Protein AF-A0A535WZB5-F1 (afdb_monomer)

Solvent-accessible surface area (backbone atoms only — not comparable to full-atom values): 8513 Å² total; per-residue (Å²): 136,85,87,81,80,78,80,82,72,75,57,69,65,60,58,52,50,52,51,52,51,50,49,59,64,66,55,62,73,74,77,68,79,66,79,80,76,69,87,74,80,74,89,73,88,77,79,78,64,56,54,82,77,40,42,73,29,36,29,35,38,39,25,11,29,66,64,60,26,74,83,37,93,45,75,69,66,12,66,57,44,48,51,20,62,78,41,46,29,43,72,44,79,53,48,38,71,79,35,32,49,73,58,53,63,73,39,48,66,60,56,57,71,61,62,50,80,41,76,49,79,48,65,37,69,46,28,64,76,66,66,58,61,74,71,78,73,62,129

Sequence (139 aa):
MGSTAIPLRAPRVVTYLIWILLVVLSVGQPAAKGPAMAPSEVLGVHANADHARLHGKVYVALGDSISAGRYATAQDDTFPVLVAEKLGMNLDLVARSGARAGWGIQQLSVVQAAQPALVTIELGTNDVGFYTPPATFAA

Secondary structure (DSSP, 8-state):
-----------HHHHHHHHHHHHHHHSPPP---PPPPP------------HHHHTTSEEEEEESTTTTTTT-SSSTTSHHHHHHHHHT-EEEEEE-TT--HHHHHHTHHHHHHT--SEEEEE--HHHHHTT--GGGG--

pLDDT: mean 80.19, std 19.0, range [40.59, 98.38]

Nearest PDB structures (foldseek):
  1jrl-assembly1_A  TM=7.729E-01  e=5.413E-05  Escherichia coli
  1j00-assembly1_A  TM=7.759E-01  e=8.076E-05  Escherichia coli
  1ivn-assembly1_A  TM=7.750E-01  e=7.555E-05  Escherichia coli
  6lfc-assembly1_A  TM=7.550E-01  e=6.825E-04  Escherichia coli
  3bzw-assembly1_A  TM=6.797E-01  e=4.721E-03  Bacteroides thetaiotaomicron VPI-5482

Foldseek 3Di:
DDDDDDPPPPPVVVVVVVVVVVVVVVPPDPPDPPPDDDPPPPPDDPPPVVLVVAAAFEEEEAEECLQVQVPPPDPCRRPQNVVCVVSNYDYDYNYYHLDAVLVSVVCVVVVVVSVGPHYDYYHHPSCVVVVPDPVSVPD

Mean predicted aligned error: 14.65 Å

Structure (mmCIF, N/CA/C/O backbone):
data_AF-A0A535WZB5-F1
#
_entry.id   AF-A0A535WZB5-F1
#
loop_
_atom_site.group_PDB
_atom_site.id
_atom_site.type_symbol
_atom_site.label_atom_id
_atom_site.label_alt_id
_atom_site.label_comp_id
_atom_site.label_asym_id
_atom_site.label_entity_id
_atom_site.label_seq_id
_atom_site.pdbx_PDB_ins_code
_atom_site.Cartn_x
_atom_site.Cartn_y
_atom_site.Cartn_z
_atom_site.occupancy
_atom_site.B_iso_or_equiv
_atom_site.auth_seq_id
_atom_site.auth_comp_id
_atom_site.auth_asym_id
_atom_site.auth_atom_id
_atom_site.pdbx_PDB_model_num
ATOM 1 N N . MET A 1 1 ? 66.617 15.272 3.535 1.00 40.59 1 MET A N 1
ATOM 2 C CA . MET A 1 1 ? 66.124 16.540 2.948 1.00 40.59 1 MET A CA 1
ATOM 3 C C . MET A 1 1 ? 64.764 16.263 2.324 1.00 40.59 1 MET A C 1
ATOM 5 O O . MET A 1 1 ? 64.615 15.222 1.700 1.00 40.59 1 MET A O 1
ATOM 9 N N . GLY A 1 2 ? 63.764 17.079 2.666 1.00 43.28 2 GLY A N 1
ATOM 10 C CA . GLY A 1 2 ? 62.344 16.709 2.701 1.00 43.28 2 GLY A CA 1
ATOM 11 C C . GLY A 1 2 ? 61.629 16.586 1.354 1.00 43.28 2 GLY A C 1
ATOM 12 O O . GLY A 1 2 ? 61.955 17.275 0.394 1.00 43.28 2 GLY A O 1
ATOM 13 N N . SER A 1 3 ? 60.623 15.708 1.333 1.00 44.94 3 SER A N 1
ATOM 14 C CA . SER A 1 3 ? 59.652 15.563 0.250 1.00 44.94 3 SER A CA 1
ATOM 15 C C . SER A 1 3 ? 58.620 16.689 0.344 1.00 44.94 3 SER A C 1
ATOM 17 O O . SER A 1 3 ? 57.900 16.804 1.337 1.00 44.94 3 SER A O 1
ATOM 19 N N . THR A 1 4 ? 58.574 17.556 -0.662 1.00 47.50 4 THR A N 1
ATOM 20 C CA . THR A 1 4 ? 57.570 18.612 -0.803 1.00 47.50 4 THR A CA 1
ATOM 21 C C . THR A 1 4 ? 56.315 18.038 -1.456 1.00 47.50 4 THR A C 1
ATOM 23 O O . THR A 1 4 ? 56.227 17.916 -2.676 1.00 47.50 4 THR A O 1
ATOM 26 N N . ALA A 1 5 ? 55.311 17.702 -0.645 1.00 48.62 5 ALA A N 1
ATOM 27 C CA . ALA A 1 5 ? 53.960 17.474 -1.143 1.00 48.62 5 ALA A CA 1
ATOM 28 C C . ALA A 1 5 ? 53.377 18.813 -1.627 1.00 48.62 5 ALA A C 1
ATOM 30 O O . ALA A 1 5 ? 53.165 19.731 -0.834 1.00 48.62 5 ALA A O 1
ATOM 31 N N . ILE 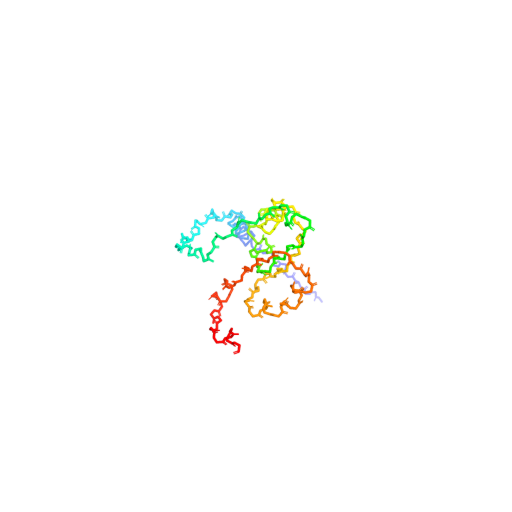A 1 6 ? 53.139 18.940 -2.933 1.00 49.91 6 ILE A N 1
ATOM 32 C CA . ILE A 1 6 ? 52.420 20.081 -3.506 1.00 49.91 6 ILE A CA 1
ATOM 33 C C . ILE A 1 6 ? 50.933 19.895 -3.177 1.00 49.91 6 ILE A C 1
ATOM 35 O O . ILE A 1 6 ? 50.348 18.898 -3.609 1.00 49.91 6 ILE A O 1
ATOM 39 N N . PRO A 1 7 ? 50.280 20.816 -2.448 1.00 51.12 7 PRO A N 1
ATOM 40 C CA . PRO A 1 7 ? 48.841 20.743 -2.271 1.00 51.12 7 PRO A CA 1
ATOM 41 C C . PRO A 1 7 ? 48.176 21.017 -3.625 1.00 51.12 7 PRO A C 1
ATOM 43 O O . PRO A 1 7 ? 48.243 22.135 -4.141 1.00 51.12 7 PRO A O 1
ATOM 46 N N . LEU A 1 8 ? 47.522 20.006 -4.207 1.00 50.53 8 LEU A N 1
ATOM 47 C CA . LEU A 1 8 ? 46.600 20.210 -5.322 1.00 50.53 8 LEU A CA 1
ATOM 48 C C . LEU A 1 8 ? 45.433 21.066 -4.814 1.00 50.53 8 LEU A C 1
ATOM 50 O O . LEU A 1 8 ? 44.439 20.564 -4.290 1.00 50.53 8 LEU A O 1
ATOM 54 N N . ARG A 1 9 ? 45.542 22.389 -4.960 1.00 58.59 9 ARG A N 1
ATOM 55 C CA . ARG A 1 9 ? 44.366 23.258 -4.934 1.00 58.59 9 ARG A CA 1
ATOM 56 C C . ARG A 1 9 ? 43.519 22.871 -6.135 1.00 58.59 9 ARG A C 1
ATOM 58 O O . ARG A 1 9 ? 43.917 23.129 -7.269 1.00 58.59 9 ARG A O 1
ATOM 65 N N . ALA A 1 10 ? 42.362 22.265 -5.882 1.00 56.31 10 ALA A N 1
ATOM 66 C CA . ALA A 1 10 ? 41.345 22.108 -6.908 1.00 56.31 10 ALA A CA 1
ATOM 67 C C . ALA A 1 10 ? 41.119 23.485 -7.568 1.00 56.31 10 ALA A C 1
ATOM 69 O O . ALA A 1 10 ? 40.923 24.478 -6.853 1.00 56.31 10 ALA A O 1
ATOM 70 N N . PRO A 1 11 ? 41.220 23.597 -8.904 1.00 62.00 11 PRO A N 1
ATOM 71 C CA . PRO A 1 11 ? 41.031 24.872 -9.573 1.00 62.00 11 PRO A CA 1
ATOM 72 C C . PRO A 1 11 ? 39.617 25.363 -9.264 1.00 62.00 11 PRO A C 1
ATOM 74 O O . PRO A 1 11 ? 38.665 24.592 -9.346 1.00 62.00 11 PRO A O 1
ATOM 77 N N . ARG A 1 12 ? 39.476 26.646 -8.904 1.00 64.31 12 ARG A N 1
ATOM 78 C CA . ARG A 1 12 ? 38.202 27.270 -8.487 1.00 64.31 12 ARG A CA 1
ATOM 79 C C . ARG A 1 12 ? 37.032 26.952 -9.431 1.00 64.31 12 ARG A C 1
ATOM 81 O O . ARG A 1 12 ? 35.897 26.840 -8.990 1.00 64.31 12 ARG A O 1
ATOM 88 N N . VAL A 1 13 ? 37.336 26.731 -10.710 1.00 65.88 13 VAL A N 1
ATOM 89 C CA . VAL A 1 13 ? 36.418 26.272 -11.761 1.00 65.88 13 VAL A CA 1
ATOM 90 C C . VAL A 1 13 ? 35.679 24.978 -11.389 1.00 65.88 13 VAL A C 1
ATOM 92 O O . VAL A 1 13 ? 34.469 24.904 -11.569 1.00 65.88 13 VAL A O 1
ATOM 95 N N . VAL A 1 14 ? 36.364 23.983 -10.818 1.00 66.62 14 VAL A N 1
ATOM 96 C CA . VAL A 1 14 ? 35.760 22.701 -10.403 1.00 66.62 14 VAL A CA 1
ATOM 97 C C . VAL A 1 14 ? 34.783 22.915 -9.252 1.00 66.62 14 VAL A C 1
ATOM 99 O O . VAL A 1 14 ? 33.701 22.337 -9.242 1.00 66.62 14 VAL A O 1
ATOM 102 N N . THR A 1 15 ? 35.116 23.805 -8.317 1.00 71.38 15 THR A N 1
ATOM 103 C CA . THR A 1 15 ? 34.210 24.184 -7.229 1.00 71.38 15 THR A CA 1
ATOM 104 C C . THR A 1 15 ? 32.946 24.844 -7.776 1.00 71.38 15 THR A C 1
ATOM 106 O O . THR A 1 15 ? 31.849 24.468 -7.377 1.00 71.38 15 THR A O 1
ATOM 109 N N . TYR A 1 16 ? 33.071 25.771 -8.728 1.00 74.94 16 TYR A N 1
ATOM 110 C CA . TYR A 1 16 ? 31.905 26.407 -9.346 1.00 74.94 16 TYR A CA 1
ATOM 111 C C . TYR A 1 16 ? 31.045 25.420 -10.143 1.00 74.94 16 TYR A C 1
ATOM 113 O O . TYR A 1 16 ? 29.825 25.495 -10.058 1.00 74.94 16 TYR A O 1
ATOM 121 N N . LEU A 1 17 ? 31.647 24.457 -10.847 1.00 78.00 17 LEU A N 1
ATOM 122 C CA . LEU A 1 17 ? 30.908 23.410 -11.562 1.00 78.00 17 LEU A CA 1
ATOM 123 C C . LEU A 1 17 ? 30.098 22.518 -10.616 1.00 78.00 17 LEU A C 1
ATOM 125 O O . LEU A 1 17 ? 28.947 22.210 -10.914 1.00 78.00 17 LEU A O 1
ATOM 129 N N . ILE A 1 18 ? 30.665 22.151 -9.464 1.00 78.12 18 ILE A N 1
ATOM 130 C CA . ILE A 1 18 ? 29.953 21.378 -8.437 1.00 78.12 18 ILE A CA 1
ATOM 131 C C . ILE A 1 18 ? 28.764 22.178 -7.896 1.00 78.12 18 ILE A C 1
ATOM 133 O O . ILE A 1 18 ? 27.666 21.639 -7.787 1.00 78.12 18 ILE A O 1
ATOM 137 N N . TRP A 1 19 ? 28.945 23.470 -7.612 1.00 78.31 19 TRP A N 1
ATOM 138 C CA . TRP A 1 19 ? 27.849 24.321 -7.142 1.00 78.31 19 TRP A CA 1
ATOM 139 C C . TRP A 1 19 ? 26.758 24.519 -8.194 1.00 78.31 19 TRP A C 1
ATOM 141 O O . TRP A 1 19 ? 25.580 24.447 -7.859 1.00 78.31 19 TRP A O 1
ATOM 151 N N . ILE A 1 20 ? 27.122 24.702 -9.465 1.00 78.94 20 ILE A N 1
ATOM 152 C CA . ILE A 1 20 ? 26.157 24.798 -10.569 1.00 78.94 20 ILE A CA 1
ATOM 153 C C . ILE A 1 20 ? 25.380 23.487 -10.711 1.00 78.94 20 ILE A C 1
ATOM 155 O O . ILE A 1 20 ? 24.159 23.517 -10.831 1.00 78.94 20 ILE A O 1
ATOM 159 N N . LEU A 1 21 ? 26.059 22.340 -10.638 1.00 76.19 21 LEU A N 1
ATOM 160 C CA . LEU A 1 21 ? 25.415 21.030 -10.700 1.00 76.19 21 LEU A CA 1
ATOM 161 C C . LEU A 1 21 ? 24.440 20.829 -9.534 1.00 76.19 21 LEU A C 1
ATOM 163 O O . LEU A 1 21 ? 23.317 20.389 -9.753 1.00 76.19 21 LEU A O 1
ATOM 167 N N . LEU A 1 22 ? 24.831 21.194 -8.312 1.00 76.56 22 LEU A N 1
ATOM 168 C CA . LEU A 1 22 ? 23.958 21.117 -7.139 1.00 76.56 22 LEU A CA 1
ATOM 169 C C . LEU A 1 22 ? 22.736 22.031 -7.272 1.00 76.56 22 LEU A C 1
ATOM 171 O O . LEU A 1 22 ? 21.632 21.606 -6.947 1.00 76.56 22 LEU A O 1
ATOM 175 N N . VAL A 1 23 ? 22.905 23.246 -7.801 1.00 75.31 23 VAL A N 1
ATOM 176 C CA . VAL A 1 23 ? 21.784 24.158 -8.065 1.00 75.31 23 VAL A CA 1
ATOM 177 C C . VAL A 1 23 ? 20.840 23.557 -9.106 1.00 75.31 23 VAL A C 1
ATOM 179 O O . VAL A 1 23 ? 19.642 23.483 -8.851 1.00 75.31 23 VAL A O 1
ATOM 182 N N . VAL A 1 24 ? 21.361 23.041 -10.223 1.00 71.50 24 VAL A N 1
ATOM 183 C CA . VAL A 1 24 ? 20.558 22.385 -11.272 1.00 71.50 24 VAL A CA 1
ATOM 184 C C . VAL A 1 24 ? 19.824 21.148 -10.743 1.00 71.50 24 VAL A C 1
ATOM 186 O O . VAL A 1 24 ? 18.682 20.921 -11.121 1.00 71.50 24 VAL A O 1
ATOM 189 N N . LEU A 1 25 ? 20.438 20.373 -9.846 1.00 68.19 25 LEU A N 1
ATOM 190 C CA . LEU A 1 25 ? 19.794 19.221 -9.205 1.00 68.19 25 LEU A CA 1
ATOM 191 C C . LEU A 1 25 ? 18.753 19.630 -8.148 1.00 68.19 25 LEU A C 1
ATOM 193 O O . LEU A 1 25 ? 17.780 18.909 -7.949 1.00 68.19 25 LEU A O 1
ATOM 197 N N . SER A 1 26 ? 18.946 20.769 -7.473 1.00 61.09 26 SER A N 1
ATOM 198 C CA . SER A 1 26 ? 18.022 21.289 -6.451 1.00 61.09 26 SER A CA 1
ATOM 199 C C . SER A 1 26 ? 16.805 22.006 -7.035 1.00 61.09 26 SER A C 1
ATOM 201 O O . SER A 1 26 ? 15.741 22.024 -6.416 1.00 61.09 26 SER A O 1
ATOM 203 N N . VAL A 1 27 ? 16.936 22.561 -8.244 1.00 64.31 27 VAL A N 1
ATOM 204 C CA . VAL A 1 27 ? 15.805 23.029 -9.044 1.00 64.31 27 VAL A CA 1
ATOM 205 C C . VAL A 1 27 ? 15.176 21.784 -9.659 1.00 64.31 27 VAL A C 1
ATOM 207 O O . VAL A 1 27 ? 15.443 21.420 -10.803 1.00 64.31 27 VAL A O 1
ATOM 210 N N . GLY A 1 28 ? 14.391 21.079 -8.841 1.00 50.66 28 GLY A N 1
ATOM 211 C CA . GLY A 1 28 ? 13.623 19.919 -9.269 1.00 50.66 28 GLY A CA 1
ATOM 212 C C . GLY A 1 28 ? 12.905 20.236 -10.576 1.00 50.66 28 GLY A C 1
ATOM 213 O O . GLY A 1 28 ? 12.287 21.293 -10.716 1.00 50.66 28 GLY A O 1
ATOM 214 N N . GLN A 1 29 ? 13.032 19.337 -11.554 1.00 53.81 29 GLN A N 1
ATOM 215 C CA . GLN A 1 29 ? 12.249 19.419 -12.782 1.00 53.81 29 GLN A CA 1
ATOM 216 C C . GLN A 1 29 ? 10.781 19.629 -12.376 1.00 53.81 29 GLN A C 1
ATOM 218 O O . GLN A 1 29 ? 10.307 18.876 -11.516 1.00 53.81 29 GLN A O 1
ATOM 223 N N . PRO A 1 30 ? 10.058 20.625 -12.929 1.00 53.06 30 PRO A N 1
ATOM 224 C CA . PRO A 1 30 ? 8.619 20.692 -12.719 1.00 53.06 30 PRO A CA 1
ATOM 225 C C . PRO A 1 30 ? 8.081 19.320 -13.093 1.00 53.06 30 PRO A C 1
ATOM 227 O O . PRO A 1 30 ? 8.419 18.840 -14.176 1.00 53.06 30 PRO A O 1
ATOM 230 N N . ALA A 1 31 ? 7.365 18.671 -12.167 1.00 50.50 31 ALA A N 1
ATOM 231 C CA . ALA A 1 31 ? 6.891 17.304 -12.331 1.00 50.50 31 ALA A CA 1
ATOM 232 C C . ALA A 1 31 ? 6.322 17.171 -13.742 1.00 50.50 31 ALA A C 1
ATOM 234 O O . ALA A 1 31 ? 5.278 17.752 -14.052 1.00 50.50 31 ALA A O 1
ATOM 235 N N . ALA A 1 32 ? 7.072 16.506 -14.628 1.00 48.38 32 ALA A N 1
ATOM 236 C CA . ALA A 1 32 ? 6.606 16.271 -15.976 1.00 48.38 32 ALA A CA 1
ATOM 237 C C . ALA A 1 32 ? 5.268 15.571 -15.787 1.00 48.38 32 ALA A C 1
ATOM 239 O O . ALA A 1 32 ? 5.212 14.578 -15.057 1.00 48.38 32 ALA A O 1
ATOM 240 N N . LYS A 1 33 ? 4.190 16.146 -16.339 1.00 46.38 33 LYS A N 1
ATOM 241 C CA . LYS A 1 33 ? 2.874 15.504 -16.333 1.00 46.38 33 LYS A CA 1
ATOM 242 C C . LYS A 1 33 ? 3.124 14.058 -16.736 1.00 46.38 33 LYS A C 1
ATOM 244 O O . LYS A 1 33 ? 3.587 13.818 -17.852 1.00 46.38 33 LYS A O 1
ATOM 249 N N . GLY A 1 34 ? 2.923 13.141 -15.789 1.00 51.91 34 GLY A N 1
ATOM 250 C CA . GLY A 1 34 ? 3.124 11.724 -16.036 1.00 51.91 34 GLY A CA 1
ATOM 251 C C . GLY A 1 34 ? 2.322 11.320 -17.274 1.00 51.91 34 GLY A C 1
ATOM 252 O O . GLY A 1 34 ? 1.342 12.003 -17.605 1.00 51.91 34 GLY A O 1
ATOM 253 N N . PRO A 1 35 ? 2.736 10.263 -17.990 1.00 52.31 35 PRO A N 1
ATOM 254 C CA . PRO A 1 35 ? 1.964 9.765 -19.120 1.00 52.31 35 PRO A CA 1
ATOM 255 C C . PRO A 1 35 ? 0.496 9.649 -18.703 1.00 52.31 35 PRO A C 1
ATOM 257 O O . PRO A 1 35 ? 0.197 9.141 -17.620 1.00 52.31 35 PRO A O 1
ATOM 260 N N . ALA A 1 36 ? -0.403 10.198 -19.525 1.00 56.19 36 ALA A N 1
ATOM 261 C CA . ALA A 1 36 ? -1.834 10.094 -19.285 1.00 56.19 36 ALA A CA 1
ATOM 262 C C . ALA A 1 36 ? -2.153 8.613 -19.071 1.00 56.19 36 ALA A C 1
ATOM 264 O O . ALA A 1 36 ? -1.825 7.793 -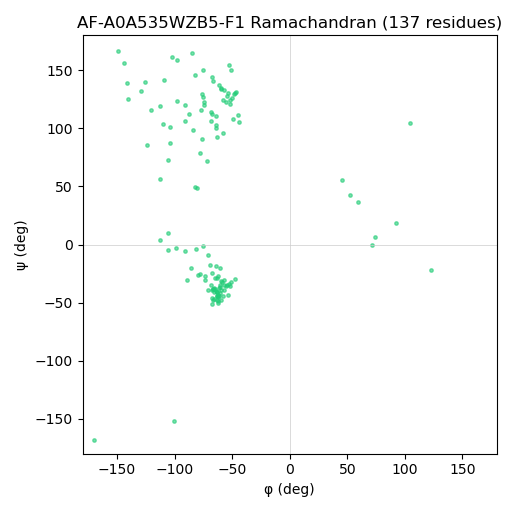19.932 1.00 56.19 36 ALA A O 1
ATOM 265 N N . MET A 1 37 ? -2.705 8.272 -17.901 1.00 50.09 37 MET A N 1
ATOM 266 C CA . MET A 1 37 ? -3.042 6.885 -17.605 1.00 50.09 37 MET A CA 1
ATOM 267 C C . MET A 1 37 ? -3.931 6.372 -18.738 1.00 50.09 37 MET A C 1
ATOM 269 O O . MET A 1 37 ? -4.919 7.022 -19.092 1.00 50.09 37 MET A O 1
ATOM 273 N N . ALA A 1 38 ? -3.557 5.234 -19.329 1.00 55.91 38 ALA A N 1
ATOM 274 C CA . ALA A 1 38 ? -4.462 4.498 -20.202 1.00 55.91 38 ALA A CA 1
ATOM 275 C C . ALA A 1 38 ? -5.794 4.302 -19.455 1.00 55.91 38 ALA A C 1
ATOM 277 O O . ALA A 1 38 ? -5.763 4.258 -18.221 1.00 55.91 38 ALA A O 1
ATOM 278 N N . PRO A 1 39 ? -6.946 4.214 -20.150 1.00 50.19 39 PRO A N 1
ATOM 279 C CA . PRO A 1 39 ? -8.235 4.020 -19.498 1.00 50.19 39 PRO A CA 1
ATOM 280 C C . PRO A 1 39 ? -8.108 2.855 -18.520 1.00 50.19 39 PRO A C 1
ATOM 282 O O . PRO A 1 39 ? -7.914 1.713 -18.931 1.00 50.19 39 PRO A O 1
ATOM 285 N N . SER A 1 40 ? -8.101 3.161 -17.226 1.00 56.47 40 SER A N 1
ATOM 286 C CA . SER A 1 40 ? -7.988 2.150 -16.191 1.00 56.47 40 SER A CA 1
ATOM 287 C C . SER A 1 40 ? -9.285 1.367 -16.243 1.00 56.47 40 SER A C 1
ATOM 289 O O . SER A 1 40 ? -10.338 1.894 -15.878 1.00 56.47 40 SER A O 1
ATOM 291 N N . GLU A 1 41 ? -9.229 0.146 -16.761 1.00 41.31 41 GLU A N 1
ATOM 292 C CA . GLU A 1 41 ? -10.330 -0.791 -16.637 1.00 41.31 41 GLU A CA 1
ATOM 293 C C . GLU A 1 41 ? -10.488 -1.082 -15.146 1.00 41.31 41 GLU A C 1
ATOM 295 O O . GLU A 1 41 ? -9.696 -1.797 -14.531 1.00 41.31 41 GLU A O 1
ATOM 300 N N . VAL A 1 42 ? -11.468 -0.429 -14.525 1.00 52.94 42 VAL A N 1
ATOM 301 C CA . VAL A 1 42 ? -11.809 -0.691 -13.133 1.00 52.94 42 VAL A CA 1
ATOM 302 C C . VAL A 1 42 ? -12.578 -2.005 -13.116 1.00 52.94 42 VAL A C 1
ATOM 304 O O . VAL A 1 42 ? -13.797 -2.034 -13.287 1.00 52.94 42 VAL A O 1
ATOM 307 N N . LEU A 1 43 ? -11.844 -3.105 -12.951 1.00 50.16 43 LEU A N 1
ATOM 308 C CA . LEU A 1 43 ? -12.376 -4.460 -12.823 1.00 50.16 43 LEU A CA 1
ATOM 309 C C . LEU A 1 43 ? -13.064 -4.624 -11.454 1.00 50.16 43 LEU A C 1
ATOM 311 O O . LEU A 1 43 ? -12.552 -5.275 -10.549 1.00 50.16 43 LEU A O 1
ATOM 315 N N . GLY A 1 44 ? -14.232 -3.994 -11.306 1.00 45.78 44 GLY A N 1
ATOM 316 C CA . GLY A 1 44 ? -15.129 -4.130 -10.159 1.00 45.78 44 GLY A CA 1
ATOM 317 C C . GLY A 1 44 ? -15.105 -2.946 -9.190 1.00 45.78 44 GLY A C 1
ATOM 318 O O . GLY A 1 44 ? -14.223 -2.829 -8.346 1.00 45.78 44 GLY A O 1
ATOM 319 N N . VAL A 1 45 ? -16.147 -2.109 -9.231 1.00 45.72 45 VAL A N 1
ATOM 320 C CA . VAL A 1 45 ? -16.502 -1.217 -8.114 1.00 45.72 45 VAL A CA 1
ATOM 321 C C . VAL A 1 45 ? -17.707 -1.813 -7.399 1.00 45.72 45 VAL A C 1
ATOM 323 O O . VAL A 1 45 ? -18.853 -1.477 -7.675 1.00 45.72 45 VAL A O 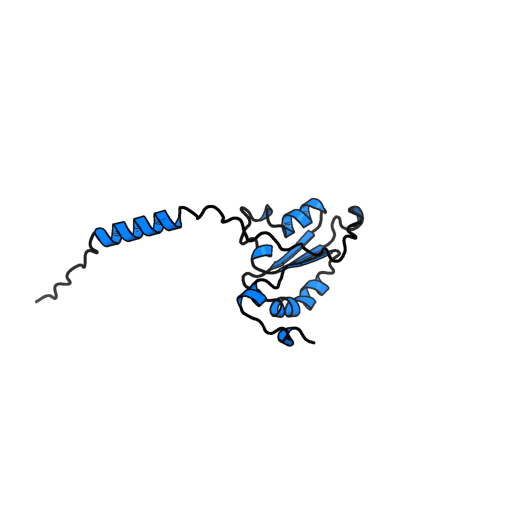1
ATOM 326 N N . HIS A 1 46 ? -17.441 -2.696 -6.443 1.00 45.47 46 HIS A N 1
ATOM 327 C CA . HIS A 1 46 ? -18.379 -2.978 -5.359 1.00 45.47 46 HIS A CA 1
ATOM 328 C C . HIS A 1 46 ? -17.788 -2.478 -4.043 1.00 45.47 46 HIS A C 1
ATOM 330 O O . HIS A 1 46 ? -17.662 -3.211 -3.071 1.00 45.47 46 HIS A O 1
ATOM 336 N N . ALA A 1 47 ? -17.451 -1.189 -3.995 1.00 50.25 47 ALA A N 1
ATOM 337 C CA . ALA A 1 47 ? -17.148 -0.501 -2.747 1.00 50.25 47 ALA A CA 1
ATOM 338 C C . ALA A 1 47 ? -18.446 -0.055 -2.048 1.00 50.25 47 ALA A C 1
ATOM 340 O O . ALA A 1 47 ? -18.559 1.077 -1.599 1.00 50.25 47 ALA A O 1
ATOM 341 N N . ASN A 1 48 ? -19.421 -0.960 -1.903 1.00 46.31 48 ASN A N 1
ATOM 342 C CA . ASN A 1 48 ? -20.394 -0.857 -0.808 1.00 46.31 48 ASN A CA 1
ATOM 343 C C . ASN A 1 48 ? -19.724 -1.417 0.458 1.00 46.31 48 ASN A C 1
ATOM 345 O O . ASN A 1 48 ? -20.245 -2.303 1.136 1.00 46.31 48 ASN A O 1
ATOM 349 N N . ALA A 1 49 ? -18.497 -0.955 0.716 1.00 55.56 49 ALA A N 1
ATOM 350 C CA . ALA A 1 49 ? -17.803 -1.222 1.951 1.00 55.56 49 ALA A CA 1
ATOM 351 C C . ALA A 1 49 ? -18.643 -0.552 3.025 1.00 55.56 49 ALA A C 1
ATOM 353 O O . ALA A 1 49 ? -18.684 0.668 3.128 1.00 55.56 49 ALA A O 1
ATOM 354 N N . ASP A 1 50 ? -19.403 -1.357 3.749 1.00 69.69 50 ASP A N 1
ATOM 355 C CA . ASP A 1 50 ? -20.180 -0.922 4.891 1.00 69.69 50 ASP A CA 1
ATOM 356 C C . ASP A 1 50 ? -19.158 -0.310 5.867 1.00 69.69 50 ASP A C 1
ATOM 358 O O . ASP A 1 50 ? -18.439 -1.047 6.537 1.00 69.69 50 ASP A O 1
ATOM 362 N N . HIS A 1 51 ? -18.969 1.020 5.846 1.00 70.75 51 HIS A N 1
ATOM 363 C CA . HIS A 1 51 ? -17.869 1.713 6.545 1.00 70.75 51 HIS A CA 1
ATOM 364 C C . HIS A 1 51 ? -17.815 1.287 8.023 1.00 70.75 51 HIS A C 1
ATOM 366 O O . HIS A 1 51 ? -16.742 1.080 8.586 1.00 70.75 51 HIS A O 1
ATOM 372 N N . ALA A 1 52 ? -18.987 1.049 8.620 1.00 75.06 52 ALA A N 1
ATOM 373 C CA . ALA A 1 52 ? -19.138 0.524 9.972 1.00 75.06 52 ALA A CA 1
ATOM 374 C C . ALA A 1 52 ? -18.500 -0.865 10.186 1.00 75.06 52 ALA A C 1
ATOM 376 O O . ALA A 1 52 ? -18.030 -1.156 11.282 1.00 75.06 52 ALA A O 1
ATOM 377 N N . ARG A 1 53 ? -18.461 -1.731 9.164 1.00 84.81 53 ARG A N 1
ATOM 378 C CA . ARG A 1 53 ? -17.825 -3.059 9.229 1.00 84.81 53 ARG A CA 1
ATOM 379 C C . ARG A 1 53 ? -16.305 -3.006 9.108 1.00 84.81 53 ARG A C 1
ATOM 381 O O . ARG A 1 53 ? -15.650 -3.932 9.583 1.00 84.81 53 ARG A O 1
ATOM 388 N N . LEU A 1 54 ? -15.760 -1.972 8.464 1.00 90.62 54 LEU A N 1
ATOM 389 C CA . LEU A 1 54 ? -14.316 -1.805 8.278 1.00 90.62 54 LEU A CA 1
ATOM 390 C C . LEU A 1 54 ? -13.658 -1.029 9.418 1.00 90.62 54 LEU A C 1
ATOM 392 O O . LEU A 1 54 ? -12.508 -1.308 9.748 1.00 90.62 54 LEU A O 1
ATOM 396 N N . HIS A 1 55 ? -14.381 -0.107 10.052 1.00 94.00 55 HIS A N 1
ATOM 397 C CA . HIS A 1 55 ? -13.848 0.704 11.140 1.00 94.00 55 HIS A CA 1
ATOM 398 C C . HIS A 1 55 ? -13.225 -0.155 12.260 1.00 94.00 55 HIS A C 1
ATOM 400 O O . HIS A 1 55 ? -13.820 -1.115 12.755 1.00 94.00 55 HIS A O 1
ATOM 406 N N . GLY A 1 56 ? -12.004 0.189 12.667 1.00 94.88 56 GLY A N 1
ATOM 407 C CA . GLY A 1 56 ? -11.197 -0.514 13.665 1.00 94.88 56 GLY A CA 1
ATOM 408 C C . GLY A 1 56 ? -10.632 -1.866 13.212 1.00 94.88 56 GLY A C 1
ATOM 409 O O . GLY A 1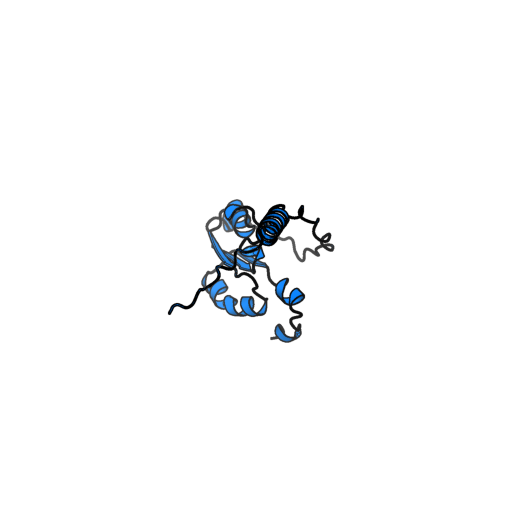 56 ? -9.942 -2.522 13.995 1.00 94.88 56 GLY A O 1
ATOM 410 N N . LYS A 1 57 ? -10.907 -2.322 11.983 1.00 96.88 57 LYS A N 1
ATOM 411 C CA . LYS A 1 57 ? -10.331 -3.557 11.428 1.00 96.88 57 LYS A CA 1
ATOM 412 C C . LYS A 1 57 ? -8.958 -3.307 10.812 1.00 96.88 57 LYS A C 1
ATOM 414 O O . LYS A 1 57 ? -8.573 -2.169 10.559 1.00 96.88 57 LYS A O 1
ATOM 419 N N . VAL A 1 58 ? -8.227 -4.394 10.574 1.00 97.62 58 VAL A N 1
ATOM 420 C CA . VAL A 1 58 ? -6.910 -4.358 9.934 1.00 97.62 58 VAL A CA 1
ATOM 421 C C . VAL A 1 58 ? -7.069 -4.147 8.429 1.00 97.62 58 VAL A C 1
ATOM 423 O O . VAL A 1 58 ? -7.832 -4.858 7.767 1.00 97.62 58 VAL A O 1
ATOM 426 N N . TYR A 1 59 ? -6.336 -3.176 7.902 1.00 97.62 59 TYR A N 1
ATOM 427 C CA . TYR A 1 59 ? -6.121 -2.949 6.481 1.00 97.62 59 TYR A CA 1
ATOM 428 C C . TYR A 1 59 ? -4.652 -3.223 6.175 1.00 97.62 59 TYR A C 1
ATOM 430 O O . TYR A 1 59 ? -3.784 -2.544 6.713 1.00 97.62 59 TYR A O 1
ATOM 438 N N . VAL A 1 60 ? -4.376 -4.193 5.305 1.00 98.31 60 VAL A N 1
ATOM 439 C CA . VAL A 1 60 ? -3.010 -4.461 4.844 1.00 98.31 60 VAL A CA 1
ATOM 440 C C . VAL A 1 60 ? -2.774 -3.792 3.493 1.00 98.31 60 VAL A C 1
ATOM 442 O O . VAL A 1 60 ? -3.472 -4.077 2.518 1.00 98.31 60 VAL A O 1
ATOM 445 N N . ALA A 1 61 ? -1.752 -2.946 3.412 1.00 98.06 61 ALA A N 1
ATOM 446 C CA . ALA A 1 61 ? -1.278 -2.387 2.153 1.00 98.06 61 ALA A CA 1
ATOM 447 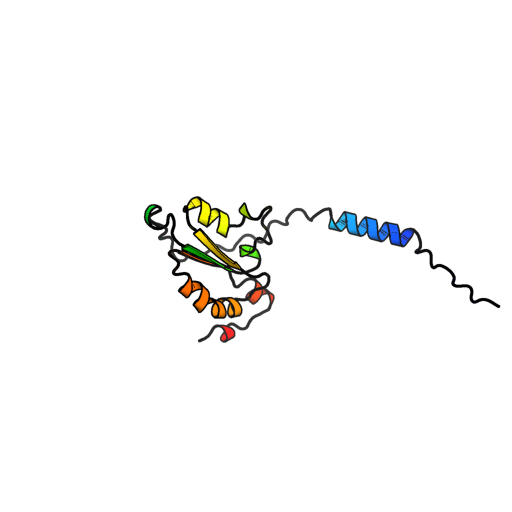C C . ALA A 1 61 ? 0.016 -3.088 1.734 1.00 98.06 61 ALA A C 1
ATOM 449 O O . ALA A 1 61 ? 1.090 -2.796 2.262 1.00 98.06 61 ALA A O 1
ATOM 450 N N . LEU A 1 62 ? -0.092 -4.023 0.788 1.00 98.38 62 LEU A N 1
ATOM 451 C CA . LEU A 1 62 ? 1.049 -4.711 0.192 1.00 98.38 62 LEU A CA 1
ATOM 452 C C . LEU A 1 62 ? 1.515 -3.940 -1.045 1.00 98.38 62 LEU A C 1
ATOM 454 O O . LEU A 1 62 ? 0.754 -3.821 -2.006 1.00 98.38 62 LEU A O 1
ATOM 458 N N . GLY A 1 63 ? 2.760 -3.465 -1.078 1.00 97.75 63 GLY A N 1
ATOM 459 C CA . GLY A 1 63 ? 3.212 -2.757 -2.275 1.00 97.75 63 GLY A CA 1
ATOM 460 C C . GLY A 1 63 ? 4.689 -2.425 -2.399 1.00 97.75 63 GLY A C 1
ATOM 461 O O . GLY A 1 63 ? 5.539 -2.950 -1.673 1.00 97.75 63 GLY A O 1
ATOM 462 N N . ASP A 1 64 ? 5.005 -1.575 -3.376 1.00 97.50 64 ASP A N 1
ATOM 463 C CA . ASP A 1 64 ? 6.374 -1.161 -3.666 1.00 97.50 64 ASP A CA 1
ATOM 464 C C . ASP A 1 64 ? 6.729 0.221 -3.091 1.00 97.50 64 ASP A C 1
ATOM 466 O O . ASP A 1 64 ? 6.243 0.649 -2.044 1.00 97.50 64 ASP A O 1
ATOM 470 N N . SER A 1 65 ? 7.658 0.908 -3.745 1.00 96.69 65 SER A N 1
ATOM 471 C CA . SER A 1 65 ? 8.020 2.290 -3.476 1.00 96.69 65 SER A CA 1
ATOM 472 C C . SER A 1 65 ? 6.850 3.278 -3.470 1.00 96.69 65 SER A C 1
ATOM 474 O O . SER A 1 65 ? 6.910 4.234 -2.699 1.00 96.69 65 SER A O 1
ATOM 476 N N . ILE A 1 66 ? 5.814 3.093 -4.295 1.00 95.50 66 ILE A N 1
ATOM 477 C CA . ILE A 1 66 ? 4.661 4.006 -4.330 1.00 95.50 66 ILE A CA 1
ATOM 478 C C . ILE A 1 66 ? 3.891 3.896 -3.010 1.00 95.50 66 ILE A C 1
ATOM 480 O O . ILE A 1 66 ? 3.704 4.906 -2.329 1.00 95.50 66 ILE A O 1
ATOM 484 N N . SER A 1 67 ? 3.554 2.674 -2.593 1.00 96.88 67 SER A N 1
ATOM 485 C CA . 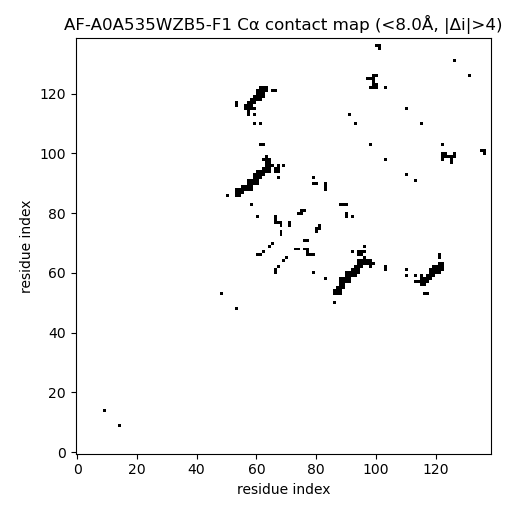SER A 1 67 ? 2.958 2.395 -1.278 1.00 96.88 67 SER A CA 1
ATOM 486 C C . SER A 1 67 ? 3.849 2.812 -0.104 1.00 96.88 67 SER A C 1
ATOM 488 O O . SER A 1 67 ? 3.348 3.284 0.912 1.00 96.88 67 SER A O 1
ATOM 490 N N . ALA A 1 68 ? 5.174 2.693 -0.248 1.00 95.75 68 ALA A N 1
ATOM 491 C CA . ALA A 1 68 ? 6.150 3.136 0.751 1.00 95.75 68 ALA A CA 1
ATOM 492 C C . ALA A 1 68 ? 6.349 4.666 0.801 1.00 95.75 68 ALA A C 1
ATOM 494 O O . ALA A 1 68 ? 7.151 5.142 1.600 1.00 95.75 68 ALA A O 1
ATOM 495 N N . GLY A 1 69 ? 5.658 5.433 -0.050 1.00 95.12 69 GLY A N 1
ATOM 496 C CA . GLY A 1 69 ? 5.640 6.895 0.004 1.00 95.12 69 GLY A CA 1
ATOM 497 C C . GLY A 1 69 ? 6.677 7.617 -0.851 1.00 95.12 69 GLY A C 1
ATOM 498 O O . GLY A 1 69 ? 6.903 8.803 -0.643 1.00 95.12 69 GLY A O 1
ATOM 499 N N . ARG A 1 70 ? 7.276 6.966 -1.858 1.00 92.88 70 ARG A N 1
ATOM 500 C CA . ARG A 1 70 ? 8.300 7.572 -2.740 1.00 92.88 70 ARG A CA 1
ATOM 501 C C . ARG A 1 70 ? 7.893 8.918 -3.353 1.00 92.88 70 ARG A C 1
ATOM 503 O O . ARG A 1 70 ? 8.766 9.741 -3.616 1.00 92.88 70 ARG A O 1
ATOM 510 N N . TYR A 1 71 ? 6.605 9.107 -3.630 1.00 90.75 71 TYR A N 1
ATOM 511 C CA . TYR A 1 71 ? 6.070 10.306 -4.284 1.00 90.75 71 TYR A CA 1
ATOM 512 C C . TYR A 1 71 ? 5.179 11.155 -3.374 1.00 90.75 71 TYR A C 1
ATOM 514 O O . TYR A 1 71 ? 4.600 12.133 -3.842 1.00 90.75 71 TYR A O 1
ATOM 522 N N . ALA A 1 72 ? 5.047 10.782 -2.102 1.00 90.50 72 ALA A N 1
ATOM 523 C CA . ALA A 1 72 ? 4.281 11.560 -1.146 1.00 90.50 72 ALA A CA 1
ATOM 524 C C . ALA A 1 72 ? 5.136 12.711 -0.598 1.00 90.50 72 ALA A C 1
ATOM 526 O O . ALA A 1 72 ? 6.351 12.584 -0.437 1.00 90.50 72 ALA A O 1
ATOM 527 N N . THR A 1 73 ? 4.500 13.847 -0.325 1.00 89.94 73 THR A N 1
ATOM 528 C CA . THR A 1 73 ? 5.137 15.009 0.311 1.00 89.94 73 THR A CA 1
ATOM 529 C C . THR A 1 73 ? 5.389 14.793 1.799 1.00 89.94 73 THR A C 1
ATOM 531 O O . THR A 1 73 ? 6.337 15.358 2.344 1.00 89.94 73 THR A O 1
ATOM 534 N N . ALA A 1 74 ? 4.579 13.945 2.429 1.00 90.00 74 ALA A N 1
ATOM 535 C CA . ALA A 1 74 ? 4.714 13.496 3.804 1.00 90.00 74 ALA A CA 1
ATOM 536 C C . ALA A 1 74 ? 4.167 12.061 3.953 1.00 90.00 74 ALA A C 1
ATOM 538 O O . ALA A 1 74 ? 3.531 11.523 3.046 1.00 90.00 74 ALA A O 1
ATOM 539 N N . GLN A 1 75 ? 4.466 11.400 5.073 1.00 84.25 75 GLN A N 1
ATOM 540 C CA . GLN A 1 75 ? 4.100 9.992 5.282 1.00 84.25 75 GLN A CA 1
ATOM 541 C C . GLN A 1 75 ? 2.580 9.792 5.415 1.00 84.25 75 GLN A C 1
ATOM 543 O O . GLN A 1 75 ? 2.036 8.782 4.964 1.00 84.25 75 GLN A O 1
ATOM 54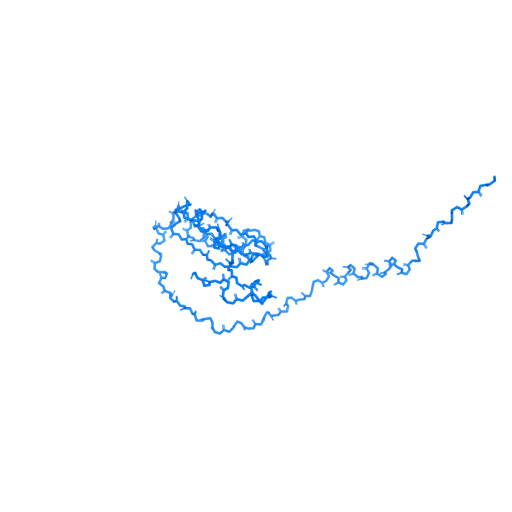8 N N . ASP A 1 76 ? 1.904 10.759 6.023 1.00 90.31 76 ASP A N 1
ATOM 549 C CA . ASP A 1 76 ? 0.451 10.853 6.165 1.00 90.31 76 ASP A CA 1
ATOM 550 C C . ASP A 1 76 ? -0.269 11.078 4.827 1.00 90.31 76 ASP A C 1
ATOM 552 O O . ASP A 1 76 ? -1.396 10.627 4.649 1.00 90.31 76 ASP A O 1
ATOM 556 N N . ASP A 1 77 ? 0.420 11.639 3.832 1.00 90.75 77 ASP A N 1
ATOM 557 C CA . ASP A 1 77 ? -0.116 11.815 2.476 1.00 90.75 77 ASP A CA 1
ATOM 558 C C . ASP A 1 77 ? -0.032 10.546 1.608 1.00 90.75 77 ASP A C 1
ATOM 560 O O . ASP A 1 77 ? -0.477 10.534 0.454 1.00 90.75 77 ASP A O 1
ATOM 564 N N . THR A 1 78 ? 0.565 9.460 2.109 1.00 94.62 78 THR A N 1
ATOM 565 C CA . THR A 1 78 ? 0.616 8.208 1.347 1.00 94.62 78 THR A CA 1
ATOM 566 C C . THR A 1 78 ? -0.785 7.623 1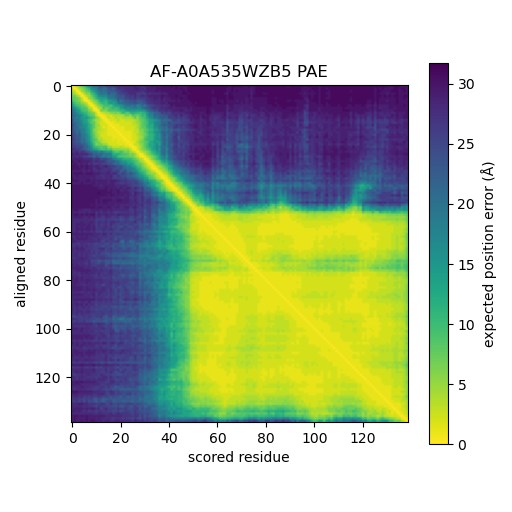.184 1.00 94.62 78 THR A C 1
ATOM 568 O O . THR A 1 78 ? -1.597 7.627 2.111 1.00 94.62 78 THR A O 1
ATOM 571 N N . PHE A 1 79 ? -1.090 7.065 0.006 1.00 94.88 79 PHE A N 1
ATOM 572 C CA . PHE A 1 79 ? -2.424 6.509 -0.239 1.00 94.88 79 PHE A CA 1
ATOM 573 C C . PHE A 1 79 ? -2.849 5.443 0.796 1.00 94.88 79 PHE A C 1
ATOM 575 O O . PHE A 1 79 ? -4.032 5.437 1.141 1.00 94.88 79 PHE A O 1
ATOM 582 N N . PRO A 1 80 ? -1.964 4.569 1.337 1.00 97.38 80 PRO A N 1
ATOM 583 C CA . PRO A 1 80 ? -2.368 3.623 2.369 1.00 97.38 80 PRO A CA 1
ATOM 584 C C . PRO A 1 80 ? -2.812 4.320 3.652 1.00 97.38 80 PRO A C 1
ATOM 586 O O . PRO A 1 80 ? -3.813 3.919 4.241 1.00 97.38 80 PRO A O 1
ATOM 589 N N . VAL A 1 81 ? -2.126 5.390 4.062 1.00 96.94 81 VAL A N 1
ATOM 590 C CA . VAL A 1 81 ? -2.530 6.159 5.244 1.00 96.94 81 VAL A CA 1
ATOM 591 C C . VAL A 1 81 ? -3.873 6.838 4.994 1.00 96.94 81 VAL A C 1
ATOM 593 O O . VAL A 1 81 ? -4.801 6.640 5.773 1.00 96.94 81 VAL A O 1
ATOM 596 N N . LEU A 1 82 ? -4.047 7.498 3.848 1.00 95.38 82 LEU A N 1
ATOM 597 C CA . LEU A 1 82 ? -5.311 8.154 3.503 1.00 95.38 82 LEU A CA 1
ATOM 598 C C . LEU A 1 82 ? -6.498 7.179 3.421 1.00 95.38 82 LEU A C 1
ATOM 600 O O . LEU A 1 82 ? -7.615 7.532 3.800 1.00 95.38 82 LEU A O 1
ATOM 604 N N . VAL A 1 83 ? -6.292 5.956 2.921 1.00 94.62 83 VAL A N 1
ATOM 605 C CA . VAL A 1 83 ? -7.331 4.911 2.909 1.00 94.62 83 VAL A CA 1
ATOM 606 C C . VAL A 1 83 ? -7.659 4.466 4.333 1.00 94.62 83 VAL A C 1
ATOM 608 O O . VAL A 1 83 ? -8.838 4.388 4.683 1.00 94.62 83 VAL A O 1
ATOM 611 N N . ALA A 1 84 ? -6.641 4.211 5.159 1.00 96.06 84 ALA A N 1
ATOM 612 C CA . ALA A 1 84 ? -6.830 3.807 6.547 1.00 96.06 84 ALA A CA 1
ATOM 613 C C . ALA A 1 84 ? -7.596 4.870 7.342 1.00 96.06 84 ALA A C 1
ATOM 615 O O . ALA A 1 84 ? -8.589 4.551 7.990 1.00 96.06 84 ALA A O 1
ATOM 616 N N . GLU A 1 85 ? -7.205 6.138 7.225 1.00 94.75 85 GLU A N 1
ATOM 617 C CA . GLU A 1 85 ? -7.850 7.260 7.909 1.00 94.75 85 GLU A CA 1
ATOM 618 C C . GLU A 1 85 ? -9.305 7.440 7.475 1.00 94.75 85 GLU A C 1
ATOM 620 O O . GLU A 1 85 ? -10.200 7.516 8.317 1.00 94.75 85 GLU A O 1
ATOM 625 N N . LYS A 1 86 ? -9.579 7.443 6.164 1.00 92.69 86 LYS A N 1
ATOM 626 C CA . LYS A 1 86 ? -10.943 7.636 5.641 1.00 92.69 86 LYS A CA 1
ATOM 627 C C . LYS A 1 86 ? -11.906 6.515 6.022 1.00 92.69 86 LYS A C 1
ATOM 629 O O . LYS A 1 86 ? -13.111 6.754 6.112 1.00 92.69 86 LYS A O 1
ATOM 634 N N . LEU A 1 87 ? -11.394 5.303 6.218 1.00 93.00 87 LEU A N 1
ATOM 635 C CA . LEU A 1 87 ? -12.180 4.132 6.608 1.00 93.00 87 LEU A CA 1
ATOM 636 C C . LEU A 1 87 ? -12.109 3.843 8.119 1.00 93.00 87 LEU A C 1
ATOM 638 O O . LEU A 1 87 ? -12.772 2.919 8.592 1.00 93.00 87 LEU A O 1
ATOM 642 N N . GLY A 1 88 ? -11.327 4.619 8.876 1.00 94.75 88 GLY A N 1
ATOM 643 C CA . GLY A 1 88 ? -11.071 4.404 10.300 1.00 94.75 88 GLY A CA 1
ATOM 644 C C . GLY A 1 88 ? -10.437 3.044 10.604 1.00 94.75 88 GLY A C 1
ATOM 645 O O . GLY A 1 88 ? -10.802 2.410 11.588 1.00 94.75 88 GLY A O 1
ATOM 646 N N . MET A 1 89 ? -9.550 2.551 9.739 1.00 96.88 89 MET A N 1
ATOM 647 C CA . MET A 1 89 ? -8.907 1.236 9.840 1.00 96.88 89 MET A CA 1
ATOM 648 C C . MET A 1 89 ? -7.509 1.322 10.461 1.00 96.88 89 MET A C 1
ATOM 650 O O . MET A 1 89 ? -6.849 2.356 10.413 1.00 96.88 89 MET A O 1
ATOM 654 N N . ASN A 1 90 ? -7.029 0.198 10.988 1.00 98.00 90 ASN A N 1
ATOM 655 C CA . ASN A 1 90 ? -5.653 0.046 11.449 1.00 98.00 90 ASN A CA 1
ATOM 656 C C . ASN A 1 90 ? -4.773 -0.401 10.276 1.00 98.00 90 ASN A C 1
ATOM 658 O O . ASN A 1 90 ? -4.937 -1.519 9.783 1.00 98.00 90 ASN A O 1
ATOM 662 N N . LEU A 1 91 ? -3.868 0.469 9.824 1.00 97.88 91 LEU A N 1
ATOM 663 C CA . LEU A 1 91 ? -2.957 0.175 8.718 1.00 97.88 91 LEU A CA 1
ATOM 664 C C . LEU A 1 91 ? -1.829 -0.771 9.152 1.00 97.88 91 LEU A C 1
ATOM 666 O O . LEU A 1 91 ? -1.072 -0.462 10.070 1.00 97.88 91 LEU A O 1
ATOM 670 N N . ASP A 1 92 ? -1.672 -1.864 8.412 1.00 98.12 92 ASP A N 1
ATOM 671 C CA . ASP A 1 92 ? -0.482 -2.708 8.373 1.00 98.12 92 ASP A CA 1
ATOM 672 C C . ASP A 1 92 ? 0.206 -2.521 7.009 1.00 98.12 92 ASP A C 1
ATOM 674 O O . ASP A 1 92 ? -0.275 -2.969 5.963 1.00 98.12 92 ASP A O 1
ATOM 678 N N . LEU A 1 93 ? 1.300 -1.757 7.002 1.00 97.69 93 LEU A N 1
ATOM 679 C CA . LEU A 1 93 ? 2.010 -1.389 5.781 1.00 97.69 93 LEU A CA 1
ATOM 680 C C . LEU A 1 93 ? 3.110 -2.409 5.471 1.00 97.69 93 LEU A C 1
ATOM 682 O O . LEU A 1 93 ? 4.189 -2.386 6.064 1.00 97.69 93 LEU A O 1
ATOM 686 N N . VAL A 1 94 ? 2.873 -3.241 4.460 1.00 97.94 94 VAL A N 1
ATOM 687 C CA . VAL A 1 94 ? 3.831 -4.222 3.940 1.00 97.94 94 VAL A CA 1
ATOM 688 C C . VAL A 1 94 ? 4.373 -3.709 2.607 1.00 97.94 94 VAL A C 1
ATOM 690 O O . VAL A 1 94 ? 4.030 -4.199 1.534 1.00 97.94 9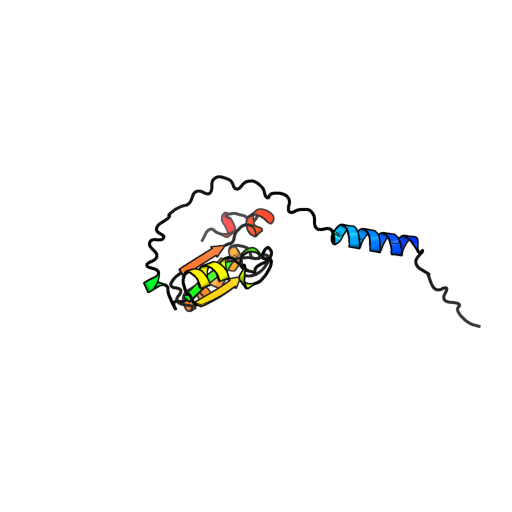4 VAL A O 1
ATOM 693 N N . ALA A 1 95 ? 5.220 -2.681 2.658 1.00 96.94 95 ALA A N 1
ATOM 694 C CA . ALA A 1 95 ? 5.743 -2.038 1.455 1.00 96.94 95 ALA A CA 1
ATOM 695 C C . ALA A 1 95 ? 7.272 -1.985 1.424 1.00 96.94 95 ALA A C 1
ATOM 697 O O . ALA A 1 95 ? 7.927 -1.723 2.434 1.00 96.94 95 ALA A O 1
ATOM 698 N N . ARG A 1 96 ? 7.860 -2.218 0.244 1.00 96.50 96 ARG A N 1
ATOM 699 C CA . ARG A 1 96 ? 9.316 -2.163 0.053 1.00 96.50 96 ARG A CA 1
ATOM 700 C C . ARG A 1 96 ? 9.688 -1.513 -1.275 1.00 96.50 96 ARG A C 1
ATOM 702 O O . ARG A 1 96 ? 9.303 -1.978 -2.342 1.00 96.50 96 ARG A O 1
ATOM 709 N N . SER A 1 97 ? 10.525 -0.477 -1.221 1.00 96.06 97 SER A N 1
ATOM 710 C CA . SER A 1 97 ? 11.026 0.185 -2.431 1.00 96.06 97 SER A CA 1
ATOM 711 C C . SER A 1 97 ? 11.739 -0.787 -3.377 1.00 96.06 97 SER A C 1
ATOM 713 O O . SER A 1 97 ? 12.575 -1.581 -2.950 1.00 96.06 97 SER A O 1
ATOM 715 N N . GLY A 1 98 ? 11.404 -0.713 -4.669 1.00 96.00 98 GLY A N 1
ATOM 716 C CA . GLY A 1 98 ? 11.939 -1.602 -5.706 1.00 96.00 98 GLY A CA 1
ATOM 717 C C . GLY A 1 98 ? 11.366 -3.023 -5.684 1.00 96.00 98 GLY A C 1
ATOM 718 O O . GLY A 1 98 ? 11.855 -3.887 -6.415 1.00 96.00 98 GLY A O 1
ATOM 719 N N . ALA A 1 99 ? 10.359 -3.297 -4.846 1.00 96.81 99 ALA A N 1
ATOM 720 C CA . ALA A 1 99 ? 9.707 -4.593 -4.825 1.00 96.81 99 ALA A CA 1
ATOM 721 C C . ALA A 1 99 ? 9.036 -4.915 -6.163 1.00 96.81 99 ALA A C 1
ATOM 723 O O . ALA A 1 99 ? 8.363 -4.094 -6.780 1.00 96.81 99 ALA A O 1
ATOM 724 N N . ARG A 1 100 ? 9.223 -6.164 -6.575 1.00 95.44 100 ARG A N 1
ATOM 725 C CA . ARG A 1 100 ? 8.560 -6.799 -7.710 1.00 95.44 100 ARG A CA 1
ATOM 726 C C . ARG A 1 100 ? 7.443 -7.707 -7.207 1.00 95.44 100 ARG A C 1
ATOM 728 O O . ARG A 1 100 ? 7.483 -8.134 -6.051 1.00 95.44 100 ARG A O 1
ATOM 735 N N . ALA A 1 101 ? 6.504 -8.077 -8.067 1.00 93.56 101 ALA A N 1
ATOM 736 C CA . ALA A 1 101 ? 5.384 -8.953 -7.729 1.00 93.56 101 ALA A CA 1
ATOM 737 C C . ALA A 1 101 ? 5.843 -10.288 -7.110 1.00 93.56 101 ALA A C 1
ATOM 739 O O . ALA A 1 101 ? 5.242 -10.750 -6.142 1.00 93.56 101 ALA A O 1
ATOM 740 N N . GLY A 1 102 ? 6.980 -10.842 -7.552 1.00 92.31 102 GLY A N 1
ATOM 741 C CA . GLY A 1 102 ? 7.566 -12.051 -6.954 1.00 92.31 102 GLY A CA 1
ATOM 742 C C . GLY A 1 102 ? 7.911 -11.920 -5.462 1.00 92.31 102 GLY A C 1
ATOM 743 O O . GLY A 1 102 ? 7.773 -12.882 -4.712 1.00 92.31 102 GLY A O 1
ATOM 744 N N . TRP A 1 103 ? 8.297 -10.728 -4.993 1.00 94.94 103 TRP A N 1
ATOM 745 C CA . TRP A 1 103 ? 8.463 -10.483 -3.557 1.00 94.94 103 TRP A CA 1
ATOM 746 C C . TRP A 1 103 ? 7.118 -10.436 -2.830 1.00 94.94 103 TRP A C 1
ATOM 748 O O . TRP A 1 103 ? 7.012 -10.978 -1.733 1.00 94.94 103 TRP A O 1
ATOM 758 N N . GLY A 1 104 ? 6.094 -9.833 -3.440 1.00 93.75 104 GLY A N 1
ATOM 759 C CA . GLY A 1 104 ? 4.748 -9.776 -2.868 1.00 93.75 104 GLY A CA 1
ATOM 760 C C . GLY A 1 104 ? 4.156 -11.163 -2.627 1.00 93.75 104 GLY A C 1
ATOM 761 O O . GLY A 1 104 ? 3.582 -11.406 -1.569 1.00 93.75 104 GLY A O 1
ATOM 762 N N . ILE A 1 105 ? 4.396 -12.108 -3.544 1.00 92.25 105 ILE A N 1
ATOM 763 C CA . ILE A 1 105 ? 3.999 -13.518 -3.381 1.00 92.25 105 ILE A CA 1
ATOM 764 C C . ILE A 1 105 ? 4.603 -14.120 -2.100 1.00 92.25 105 ILE A C 1
ATOM 766 O O . ILE A 1 105 ? 3.924 -14.835 -1.367 1.00 92.25 105 ILE A O 1
ATOM 770 N N . GLN A 1 106 ? 5.854 -13.785 -1.771 1.00 93.62 106 GLN A N 1
ATOM 771 C CA . GLN A 1 106 ? 6.507 -14.260 -0.544 1.00 93.62 106 GLN A CA 1
ATOM 772 C C . GLN A 1 106 ? 5.907 -13.654 0.735 1.00 93.62 106 GLN A C 1
ATOM 774 O O . GLN A 1 106 ? 6.128 -14.197 1.814 1.00 93.62 106 GLN A O 1
ATOM 779 N N . GLN A 1 107 ? 5.160 -12.548 0.637 1.00 96.19 107 GLN A N 1
ATOM 780 C CA . GLN A 1 107 ? 4.517 -11.895 1.781 1.00 96.19 107 GLN A CA 1
ATOM 781 C C . GLN A 1 107 ? 3.095 -12.401 2.049 1.00 96.19 107 GLN A C 1
ATOM 783 O O . GLN A 1 107 ? 2.510 -12.018 3.058 1.00 96.19 107 GLN A O 1
ATOM 788 N N . LEU A 1 108 ? 2.526 -13.271 1.203 1.00 92.00 108 LEU A N 1
ATOM 789 C CA . LEU A 1 108 ? 1.132 -13.711 1.350 1.00 92.00 108 LEU A CA 1
ATOM 790 C C . LEU A 1 108 ? 0.840 -14.350 2.716 1.00 92.00 108 LEU A C 1
ATOM 792 O O . LEU A 1 108 ? -0.236 -14.134 3.266 1.00 92.00 108 LEU A O 1
ATOM 796 N N . SER A 1 109 ? 1.800 -15.073 3.302 1.00 93.25 109 SER A N 1
ATOM 797 C CA . SER A 1 109 ? 1.653 -15.645 4.647 1.00 93.25 109 SER A CA 1
ATOM 798 C C . SER A 1 109 ? 1.581 -14.576 5.741 1.00 93.25 109 SER A C 1
ATOM 800 O O . SER A 1 109 ? 0.786 -14.711 6.667 1.00 93.25 109 SER A O 1
ATOM 802 N N . VAL A 1 110 ? 2.362 -13.498 5.619 1.00 93.25 110 VAL A N 1
ATOM 803 C CA . VAL A 1 110 ? 2.333 -12.346 6.534 1.00 93.25 110 VAL A CA 1
ATOM 804 C C . VAL A 1 110 ? 1.002 -11.610 6.405 1.00 93.25 110 VAL A C 1
ATOM 806 O O . VAL A 1 110 ? 0.332 -11.379 7.408 1.00 93.25 110 VAL A O 1
ATOM 809 N N . VAL A 1 111 ? 0.569 -11.332 5.169 1.00 94.69 111 VAL A N 1
ATOM 810 C CA . VAL A 1 111 ? -0.728 -10.696 4.885 1.00 94.69 111 VAL A CA 1
ATOM 811 C C . VAL A 1 111 ? -1.877 -11.529 5.459 1.00 94.69 111 VAL A C 1
ATOM 813 O O . VAL A 1 111 ? -2.775 -10.985 6.091 1.00 94.69 111 VAL A O 1
ATOM 816 N N . GLN A 1 112 ? -1.853 -12.853 5.288 1.00 94.19 112 GLN A N 1
ATOM 817 C CA . GLN A 1 112 ? -2.891 -13.735 5.823 1.00 94.19 112 GLN A CA 1
ATOM 818 C C . GLN A 1 112 ? -2.877 -13.788 7.358 1.00 94.19 112 GLN A C 1
ATOM 820 O O . GLN A 1 112 ? -3.941 -13.792 7.979 1.00 94.19 112 GLN A O 1
ATOM 825 N N . ALA A 1 113 ? -1.692 -13.805 7.977 1.00 96.44 113 ALA A N 1
ATOM 826 C CA . ALA A 1 113 ? -1.544 -13.821 9.431 1.00 96.44 113 ALA A CA 1
ATOM 827 C C . ALA A 1 113 ? -2.106 -12.555 10.100 1.00 96.44 113 ALA A C 1
ATOM 829 O O . ALA A 1 113 ? -2.606 -12.639 11.220 1.00 96.44 113 ALA A O 1
ATOM 830 N N . ALA A 1 114 ? -2.094 -11.416 9.401 1.00 95.25 114 ALA A N 1
ATOM 831 C CA . ALA A 1 114 ? -2.683 -10.162 9.870 1.00 95.25 114 ALA A CA 1
ATOM 832 C C . ALA A 1 114 ? -4.228 -10.166 9.902 1.00 95.25 114 ALA A C 1
ATOM 834 O O . ALA A 1 114 ? -4.827 -9.233 10.434 1.00 95.25 114 ALA A O 1
ATOM 835 N N . GLN A 1 115 ? -4.882 -11.200 9.348 1.00 95.81 115 GLN A N 1
ATOM 836 C CA . GLN A 1 115 ? -6.346 -11.328 9.249 1.00 95.81 115 GLN A CA 1
ATOM 837 C C . GLN A 1 115 ? -7.049 -10.037 8.763 1.00 95.81 115 GLN A C 1
ATOM 839 O O . GLN A 1 115 ? -7.939 -9.512 9.443 1.00 95.81 115 GLN A O 1
ATOM 844 N N . PRO A 1 116 ? -6.657 -9.493 7.596 1.00 95.75 116 PRO A N 1
ATOM 845 C CA . PRO A 1 116 ? -7.164 -8.216 7.114 1.00 95.75 116 PRO A CA 1
ATOM 846 C C . PRO A 1 116 ? -8.648 -8.275 6.746 1.00 95.75 116 PRO A C 1
ATOM 848 O O . PRO A 1 116 ? -9.126 -9.244 6.157 1.00 95.75 116 PRO A O 1
ATOM 851 N N . ALA A 1 117 ? -9.361 -7.180 7.014 1.00 95.06 117 ALA A N 1
ATOM 852 C CA . ALA A 1 117 ? -10.687 -6.934 6.445 1.00 95.06 117 ALA A CA 1
ATOM 853 C C . ALA A 1 117 ? -10.611 -6.273 5.056 1.00 95.06 117 ALA A C 1
ATOM 855 O O . ALA A 1 117 ? -11.569 -6.341 4.290 1.00 95.06 117 ALA A O 1
ATOM 856 N N . LEU A 1 118 ? -9.476 -5.641 4.738 1.00 94.94 118 LEU A N 1
ATOM 857 C CA . LEU A 1 118 ? -9.172 -5.038 3.443 1.00 94.94 118 LEU A CA 1
ATOM 858 C C . LEU A 1 118 ? -7.704 -5.287 3.096 1.00 94.94 118 LEU A C 1
ATOM 860 O O . LEU A 1 118 ? -6.833 -5.149 3.956 1.00 94.94 118 LEU A O 1
ATOM 864 N N . VAL A 1 119 ? -7.434 -5.601 1.831 1.00 96.31 119 VAL A N 1
ATOM 865 C CA . VAL A 1 119 ? -6.077 -5.663 1.283 1.00 96.31 119 VAL A CA 1
ATOM 866 C C . VAL A 1 119 ? -6.028 -4.842 0.004 1.00 96.31 119 VAL A C 1
ATOM 868 O O . VAL A 1 119 ? -6.870 -5.025 -0.874 1.00 96.31 119 VAL A O 1
ATOM 871 N N . THR A 1 120 ? -5.027 -3.977 -0.128 1.00 96.50 120 THR A N 1
ATOM 872 C CA . THR A 1 120 ? -4.639 -3.412 -1.427 1.00 96.50 120 THR A CA 1
ATOM 873 C C . THR A 1 120 ? -3.304 -3.991 -1.850 1.00 96.50 120 THR A C 1
ATOM 875 O O . THR A 1 120 ? -2.406 -4.148 -1.020 1.00 96.50 120 THR A O 1
ATOM 878 N N . ILE A 1 121 ? -3.168 -4.268 -3.145 1.00 96.50 121 ILE A N 1
ATOM 879 C CA . ILE A 1 121 ? -1.928 -4.754 -3.743 1.00 96.50 121 ILE A CA 1
ATOM 880 C C . ILE A 1 121 ? -1.502 -3.754 -4.811 1.00 96.50 121 ILE A C 1
ATOM 882 O O . ILE A 1 121 ? -2.201 -3.566 -5.804 1.00 96.50 121 ILE A O 1
ATOM 886 N N . GLU A 1 122 ? -0.357 -3.123 -4.599 1.00 96.62 122 GLU A N 1
ATOM 887 C CA . GLU A 1 122 ? 0.232 -2.142 -5.506 1.00 96.62 122 GLU A CA 1
ATOM 888 C C . GLU A 1 122 ? 1.651 -2.606 -5.857 1.00 96.62 122 GLU A C 1
ATOM 890 O O . GLU A 1 122 ? 2.630 -2.316 -5.178 1.00 96.62 122 GLU A O 1
ATOM 895 N N . LEU A 1 123 ? 1.736 -3.458 -6.879 1.00 95.62 123 LEU A N 1
ATOM 896 C CA . LEU A 1 123 ? 2.966 -4.082 -7.363 1.00 95.62 123 LEU A CA 1
ATOM 897 C C . LEU A 1 123 ? 2.902 -4.198 -8.889 1.00 95.62 123 LEU A C 1
ATOM 899 O O . LEU A 1 123 ? 1.820 -4.278 -9.468 1.00 95.62 123 LEU A O 1
ATOM 903 N N . GLY A 1 124 ? 4.064 -4.273 -9.538 1.00 93.75 124 GLY A N 1
ATOM 904 C CA . GLY A 1 124 ? 4.173 -4.575 -10.971 1.00 93.75 124 GLY A CA 1
ATOM 905 C C . GLY A 1 124 ? 4.900 -3.512 -11.792 1.00 93.75 124 GLY A C 1
ATOM 906 O O . GLY A 1 124 ? 5.475 -3.840 -12.828 1.00 93.75 124 GLY A O 1
ATOM 907 N N . THR A 1 125 ? 4.982 -2.264 -11.320 1.00 94.19 125 THR A N 1
ATOM 908 C CA . THR A 1 125 ? 5.729 -1.204 -12.026 1.00 94.19 125 THR A CA 1
ATOM 909 C C . THR A 1 125 ? 7.207 -1.572 -12.171 1.00 94.19 125 THR A C 1
ATOM 911 O O . THR A 1 125 ? 7.794 -1.426 -13.244 1.00 94.19 125 THR A O 1
ATOM 914 N N . ASN A 1 126 ? 7.805 -2.128 -11.113 1.00 95.50 126 ASN A N 1
ATOM 915 C CA . ASN A 1 126 ? 9.174 -2.636 -11.169 1.00 95.50 126 ASN A CA 1
ATOM 916 C C . ASN A 1 126 ? 9.296 -3.848 -12.106 1.00 95.50 126 ASN A C 1
ATOM 918 O O . ASN A 1 126 ? 10.281 -3.961 -12.824 1.00 95.50 126 ASN A O 1
ATOM 922 N N . ASP A 1 127 ? 8.309 -4.740 -12.158 1.00 95.62 127 ASP A N 1
ATOM 923 C CA . ASP A 1 127 ? 8.338 -5.892 -13.066 1.00 95.62 127 ASP A CA 1
ATOM 924 C C . ASP A 1 127 ? 8.371 -5.474 -14.531 1.00 95.62 127 ASP A C 1
ATOM 926 O O . ASP A 1 127 ? 9.182 -5.995 -15.295 1.00 95.62 127 ASP A O 1
ATOM 930 N N . VAL A 1 128 ? 7.563 -4.479 -14.898 1.00 93.81 128 VAL A N 1
ATOM 931 C CA . VAL A 1 128 ? 7.607 -3.866 -16.229 1.00 93.81 128 VAL A CA 1
ATOM 932 C C . VAL A 1 128 ? 8.970 -3.215 -16.469 1.00 93.81 128 VAL A C 1
ATOM 934 O O . VAL A 1 128 ? 9.615 -3.499 -17.476 1.00 93.81 128 VAL A O 1
ATOM 937 N N . GLY A 1 129 ? 9.448 -2.389 -15.533 1.00 92.56 129 GLY A N 1
ATOM 938 C CA . GLY A 1 129 ? 10.722 -1.672 -15.670 1.00 92.56 129 GLY A CA 1
ATOM 939 C C . GLY A 1 129 ? 11.951 -2.582 -15.769 1.00 92.56 129 GLY A C 1
ATOM 940 O O . GLY A 1 129 ? 12.952 -2.206 -16.378 1.00 92.56 129 GLY A O 1
ATOM 941 N N . PHE A 1 130 ? 11.877 -3.786 -15.203 1.00 92.06 130 PHE A N 1
ATOM 942 C CA . PHE A 1 130 ? 12.946 -4.781 -15.232 1.00 92.06 130 PHE A CA 1
ATOM 943 C C . PHE A 1 130 ? 12.681 -5.956 -16.181 1.00 92.06 130 PHE A C 1
ATOM 945 O O . PHE A 1 130 ? 13.443 -6.925 -16.149 1.00 92.06 130 PHE A O 1
ATOM 952 N N . TYR A 1 131 ? 11.644 -5.881 -17.020 1.00 93.50 131 TYR A N 1
ATOM 953 C CA . TYR A 1 131 ? 11.278 -6.925 -17.981 1.00 93.50 131 TYR A CA 1
ATOM 954 C C . TYR A 1 131 ? 11.133 -8.318 -17.339 1.00 93.50 131 TYR A C 1
ATOM 956 O O . TYR A 1 131 ? 11.619 -9.311 -17.885 1.00 93.50 131 TYR A O 1
ATOM 964 N N . THR A 1 132 ? 10.494 -8.410 -16.164 1.00 92.19 132 THR A N 1
ATOM 965 C CA . THR A 1 132 ? 10.234 -9.704 -15.513 1.00 92.19 132 THR A CA 1
ATOM 966 C C . THR A 1 132 ? 9.412 -10.592 -16.461 1.00 92.19 132 THR A C 1
ATOM 968 O O . THR A 1 132 ? 8.332 -10.177 -16.891 1.00 92.19 132 THR A O 1
ATOM 971 N N . PRO A 1 133 ? 9.874 -11.813 -16.795 1.00 90.19 133 PRO A N 1
ATOM 972 C CA . PRO A 1 133 ? 9.114 -12.720 -17.646 1.00 90.19 133 PRO A CA 1
ATOM 973 C C . PRO A 1 133 ? 7.748 -13.061 -17.026 1.00 90.19 133 PRO A C 1
ATOM 975 O O . PRO A 1 133 ? 7.704 -13.430 -15.853 1.00 90.19 133 PRO A O 1
ATOM 978 N N . PRO A 1 134 ? 6.636 -13.047 -17.787 1.00 82.69 134 PRO A N 1
ATOM 979 C CA . PRO A 1 134 ? 5.321 -13.417 -17.253 1.00 82.69 134 PRO A CA 1
ATOM 980 C C . PRO A 1 134 ? 5.279 -14.824 -16.640 1.00 82.69 134 PRO A C 1
ATOM 982 O O . PRO A 1 134 ? 4.561 -15.062 -15.674 1.00 82.69 134 PRO A O 1
ATOM 985 N N . ALA A 1 135 ? 6.104 -15.744 -17.157 1.00 84.75 135 ALA A N 1
ATOM 986 C CA . ALA A 1 135 ? 6.253 -17.098 -16.625 1.00 84.75 135 ALA A CA 1
ATOM 987 C C . ALA A 1 135 ? 6.743 -17.137 -15.164 1.00 84.75 135 ALA A C 1
ATOM 989 O O . ALA A 1 135 ? 6.519 -18.128 -14.484 1.00 84.75 135 ALA A O 1
ATOM 990 N N . THR A 1 136 ? 7.366 -16.068 -14.653 1.00 80.12 136 THR A N 1
ATOM 991 C CA . THR A 1 136 ? 7.753 -15.948 -13.236 1.00 80.12 136 THR A CA 1
ATOM 992 C C . THR A 1 136 ? 6.543 -15.920 -12.293 1.00 80.12 136 THR A C 1
ATOM 994 O O . THR A 1 136 ? 6.701 -16.180 -11.104 1.00 80.12 136 THR A O 1
ATOM 997 N N . PHE A 1 137 ? 5.345 -15.627 -12.808 1.00 75.25 137 PHE A N 1
ATOM 998 C CA . PHE A 1 137 ? 4.101 -15.572 -12.034 1.00 75.25 137 PHE A CA 1
ATOM 999 C C . PHE A 1 137 ? 3.175 -16.771 -12.272 1.00 75.25 137 PHE A C 1
ATOM 1001 O O . PHE A 1 137 ? 2.129 -16.856 -11.634 1.00 75.25 137 PHE A O 1
ATOM 1008 N N . ALA A 1 138 ? 3.524 -17.672 -13.195 1.00 70.94 138 ALA A N 1
ATOM 1009 C CA . ALA A 1 138 ? 2.766 -18.897 -13.413 1.00 70.94 138 ALA A CA 1
ATOM 1010 C C . ALA A 1 138 ? 3.055 -19.873 -12.259 1.00 70.94 138 ALA A C 1
ATOM 1012 O O . ALA A 1 138 ? 4.218 -20.174 -11.990 1.00 70.94 138 ALA A O 1
ATOM 1013 N N . ALA A 1 139 ? 1.997 -20.290 -11.558 1.00 57.81 139 ALA A N 1
ATOM 1014 C CA . ALA A 1 139 ? 2.046 -21.250 -10.454 1.00 57.81 139 ALA A CA 1
ATOM 1015 C C . ALA A 1 139 ? 2.268 -22.688 -10.942 1.00 57.81 139 ALA A C 1
ATOM 1017 O O . ALA A 1 139 ? 1.742 -23.025 -12.029 1.00 57.81 139 ALA A O 1
#

Radius of gyration: 23.46 Å; Cα contacts (8 Å, |Δi|>4): 143; chains: 1; bounding box: 86×48×34 Å